Protein AF-A0A2M7VGX8-F1 (afdb_monomer)

Radius of gyration: 11.29 Å; Cα contacts (8 Å, |Δi|>4): 89; chains: 1; bounding box: 25×27×27 Å

Solvent-accessible surface area (backbone atoms only — not comparable to full-atom values): 3754 Å² total; per-residue (Å²): 142,59,71,68,59,60,56,46,62,71,66,45,45,82,72,47,81,54,86,50,38,36,33,36,29,22,84,43,70,67,51,41,58,58,44,63,34,67,72,47,35,53,52,51,24,51,53,46,20,71,73,67,75,39,76,31,47,71,45,76,42,75,56,78,133

pLDDT: mean 90.21, std 9.9, range [43.81, 96.56]

Secondary structure (DSSP, 8-state):
--HHHHHHHTTEEEEEEETTEEEEEES-HHHHHHHHSHHHHHHHHHHHHHHHTS--EEEEEE---

Foldseek 3Di:
DCVPLVVLVVQWAFPDDDLAETEIEHQDPVSQVVCPPPVNQVVVQVVSCVVNVHRHHYHYYYDDD

Mean predicted aligned error: 3.82 Å

Sequence (65 aa):
NNHSVAGVLRGVSLKSWEKDKVIIETRFKFHKEKLEETKARLLIEKVCEEISGGKTSVSIQLKEK

Nearest PDB structures (foldseek):
  8a3v-assembly1_C  TM=7.449E-01  e=6.340E-02  Vibrio cholerae
  2e0g-assembly1_A  TM=7.345E-01  e=2.064E-01  Escherichia coli K-12
  2z51-assembly1_A-2  TM=4.875E-01  e=2.064E-01  unclassified
  2y27-assembly1_A  TM=5.087E-01  e=1.903E+00  Burkholderia cenocepacia J2315
  2y4n-assembly1_A  TM=5.141E-01  e=2.693E+00  Burkholderia cenocepacia J2315

Structure (mmCIF, N/CA/C/O backbone):
data_AF-A0A2M7VGX8-F1
#
_entry.id   AF-A0A2M7VGX8-F1
#
loop_
_atom_site.group_PDB
_atom_site.id
_atom_site.type_symbol
_atom_site.label_atom_id
_atom_site.label_alt_id
_atom_site.label_comp_id
_atom_site.label_asym_id
_atom_site.label_entity_id
_atom_site.label_seq_id
_atom_site.pdbx_PDB_ins_code
_atom_site.Cartn_x
_atom_site.Cartn_y
_atom_site.Cartn_z
_atom_site.occupancy
_atom_site.B_iso_or_equiv
_atom_site.auth_seq_id
_atom_site.auth_comp_id
_atom_site.auth_asym_id
_atom_site.auth_atom_id
_atom_site.pdbx_PDB_model_num
ATOM 1 N N . ASN A 1 1 ? -3.755 11.060 -13.952 1.00 43.81 1 ASN A N 1
ATOM 2 C CA . ASN A 1 1 ? -2.850 10.164 -14.700 1.00 43.81 1 ASN A CA 1
ATOM 3 C C . ASN A 1 1 ? -2.236 9.160 -13.711 1.00 43.81 1 ASN A C 1
ATOM 5 O O . ASN A 1 1 ? -1.139 9.388 -13.230 1.00 43.81 1 ASN A O 1
ATOM 9 N N . ASN A 1 2 ? -2.984 8.115 -13.316 1.00 54.94 2 ASN A N 1
ATOM 10 C CA . ASN A 1 2 ? -2.600 7.150 -12.255 1.00 54.94 2 ASN A CA 1
ATOM 11 C C . ASN A 1 2 ? -2.450 5.704 -12.778 1.00 54.94 2 ASN A C 1
ATOM 13 O O . ASN A 1 2 ? -2.353 4.762 -11.991 1.00 54.94 2 ASN A O 1
ATOM 17 N N . HIS A 1 3 ? -2.437 5.509 -14.102 1.00 60.22 3 HIS A N 1
ATOM 18 C CA . HIS A 1 3 ? -2.410 4.177 -14.721 1.00 60.22 3 HIS A CA 1
ATOM 19 C C . HIS A 1 3 ? -1.189 3.341 -14.300 1.00 60.22 3 HIS A C 1
ATOM 21 O O . HIS A 1 3 ? -1.287 2.120 -14.205 1.00 60.22 3 HIS A O 1
ATOM 27 N N . SER A 1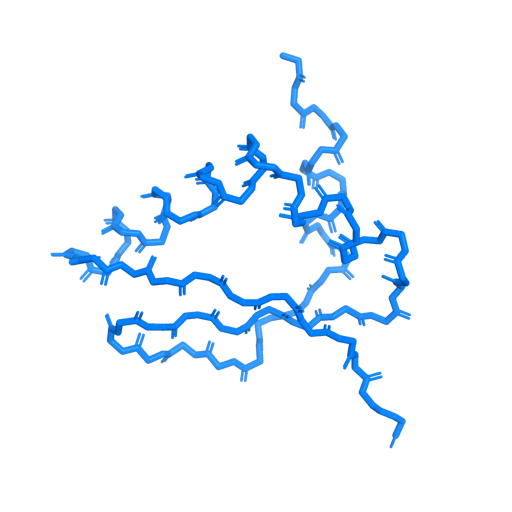 4 ? -0.075 3.994 -13.960 1.00 75.75 4 SER A N 1
ATOM 28 C CA . SER A 1 4 ? 1.143 3.356 -13.459 1.00 75.75 4 SER A CA 1
ATOM 29 C C . SER A 1 4 ? 0.972 2.740 -12.063 1.00 75.75 4 SER A C 1
ATOM 31 O O . SER A 1 4 ? 1.332 1.582 -11.878 1.00 75.75 4 SER A O 1
ATOM 33 N N . VAL A 1 5 ? 0.360 3.439 -11.097 1.00 84.94 5 VAL A N 1
ATOM 34 C CA . VAL A 1 5 ? 0.145 2.908 -9.730 1.00 84.94 5 VAL A CA 1
ATOM 35 C C . VAL A 1 5 ? -0.854 1.751 -9.737 1.00 84.94 5 VAL A C 1
ATOM 37 O O . VAL A 1 5 ? -0.622 0.731 -9.095 1.00 84.94 5 VAL A O 1
ATOM 40 N N . ALA A 1 6 ? -1.926 1.861 -10.526 1.00 86.25 6 ALA A N 1
ATOM 41 C CA . ALA A 1 6 ? -2.892 0.775 -10.687 1.00 86.25 6 ALA A CA 1
ATOM 42 C C . ALA A 1 6 ? -2.258 -0.479 -11.316 1.00 86.25 6 ALA A C 1
ATOM 44 O O . ALA A 1 6 ? -2.646 -1.598 -10.990 1.00 86.25 6 ALA A O 1
ATOM 45 N N . GLY A 1 7 ? -1.296 -0.318 -12.231 1.00 90.44 7 GLY A N 1
ATOM 46 C CA . GLY A 1 7 ? -0.516 -1.434 -12.773 1.00 90.44 7 GLY A CA 1
ATOM 47 C C . GLY A 1 7 ? 0.303 -2.134 -11.688 1.00 90.44 7 GLY A C 1
ATOM 48 O O . GLY A 1 7 ? 0.224 -3.350 -11.549 1.00 90.44 7 GLY A O 1
ATOM 49 N N . VAL A 1 8 ? 1.007 -1.354 -10.865 1.00 92.31 8 VAL A N 1
ATOM 50 C CA . VAL A 1 8 ? 1.825 -1.870 -9.758 1.00 92.31 8 VAL A CA 1
ATOM 51 C C . VAL A 1 8 ? 0.981 -2.581 -8.694 1.00 92.31 8 VAL A C 1
ATOM 53 O O . VAL A 1 8 ? 1.339 -3.678 -8.274 1.00 92.31 8 VAL A O 1
ATOM 56 N N . LEU A 1 9 ? -0.165 -2.014 -8.303 1.00 91.44 9 LEU A N 1
ATOM 57 C CA . LEU A 1 9 ? -1.071 -2.600 -7.304 1.00 91.44 9 LEU A CA 1
ATOM 58 C C . LEU A 1 9 ? -1.645 -3.967 -7.713 1.00 91.44 9 LEU A C 1
ATOM 60 O O . LEU A 1 9 ? -2.038 -4.744 -6.851 1.00 91.44 9 LEU A O 1
ATOM 64 N N . ARG A 1 10 ? -1.679 -4.304 -9.008 1.00 90.81 10 ARG A N 1
ATOM 65 C CA . ARG A 1 10 ? -2.087 -5.650 -9.456 1.00 90.81 10 ARG A CA 1
ATOM 66 C C . ARG A 1 10 ? -1.021 -6.714 -9.190 1.00 90.81 10 ARG A C 1
ATOM 68 O O . ARG A 1 10 ? -1.339 -7.896 -9.171 1.00 90.81 10 ARG A O 1
ATOM 75 N N . GLY A 1 11 ? 0.236 -6.304 -9.021 1.00 91.56 11 GLY A N 1
ATOM 76 C CA . GLY A 1 11 ? 1.386 -7.187 -8.820 1.00 91.56 11 GLY A CA 1
ATOM 77 C C . GLY A 1 11 ? 1.800 -7.363 -7.359 1.00 91.56 11 GLY A C 1
ATOM 78 O O . GLY A 1 11 ? 2.899 -7.861 -7.106 1.00 91.56 11 GLY A O 1
ATOM 79 N N . VAL A 1 12 ? 0.976 -6.919 -6.409 1.00 94.62 12 VAL A N 1
ATOM 80 C CA . VAL A 1 12 ? 1.234 -7.035 -4.967 1.00 94.62 12 VAL A CA 1
ATOM 81 C C . VAL A 1 12 ? 0.188 -7.919 -4.293 1.00 94.62 12 VAL A C 1
ATOM 83 O O . VAL A 1 12 ? -0.824 -8.279 -4.890 1.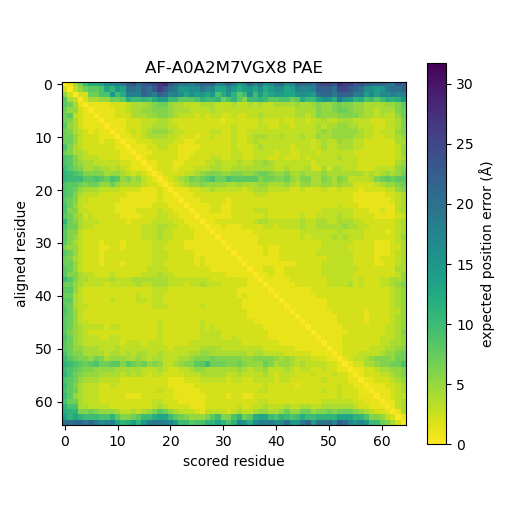00 94.62 12 VAL A O 1
ATOM 86 N N . SER A 1 13 ? 0.438 -8.307 -3.049 1.00 95.25 13 SER A N 1
ATOM 87 C CA . SER A 1 13 ? -0.484 -9.111 -2.249 1.00 95.25 13 SER A CA 1
ATOM 88 C C . SER A 1 13 ? -0.675 -8.483 -0.877 1.00 95.25 13 SER A C 1
ATOM 90 O O . SER A 1 13 ? 0.234 -7.858 -0.336 1.00 95.25 13 SER A O 1
ATOM 92 N N . LEU A 1 14 ?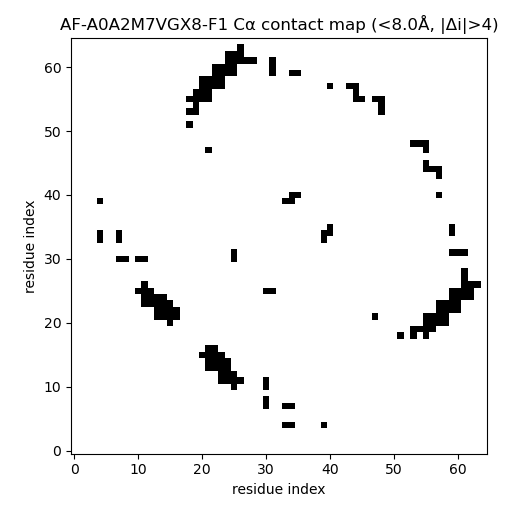 -1.865 -8.639 -0.305 1.00 94.38 14 LEU A N 1
ATOM 93 C CA . LEU A 1 14 ? -2.111 -8.264 1.081 1.00 94.38 14 LEU A CA 1
ATOM 94 C C . LEU A 1 14 ? -1.475 -9.324 1.989 1.00 94.38 14 LEU A C 1
ATOM 96 O O . LEU A 1 14 ? -1.835 -10.495 1.902 1.00 94.38 14 LEU A O 1
ATOM 100 N N . LYS A 1 15 ? -0.532 -8.915 2.840 1.00 95.19 15 LYS A N 1
ATOM 101 C CA . LYS A 1 15 ? 0.120 -9.792 3.823 1.00 95.19 15 LYS A CA 1
ATOM 102 C C . LYS A 1 15 ? -0.628 -9.804 5.153 1.00 95.19 15 LYS A C 1
ATOM 104 O O . LYS A 1 15 ? -0.818 -10.865 5.732 1.00 95.19 15 LYS A O 1
ATOM 109 N N . SER A 1 16 ? -1.030 -8.631 5.640 1.00 94.62 16 SER A N 1
ATOM 110 C CA . SER A 1 16 ? -1.821 -8.484 6.866 1.00 94.62 16 SER A CA 1
ATOM 111 C C . SER A 1 16 ? -2.685 -7.230 6.792 1.00 94.62 16 SER A C 1
ATOM 113 O O . SER A 1 16 ? -2.264 -6.220 6.220 1.00 94.62 16 SER A O 1
ATOM 115 N N . TRP A 1 17 ? -3.872 -7.297 7.387 1.00 93.44 17 TRP A N 1
ATOM 116 C CA . TRP A 1 17 ? -4.731 -6.146 7.634 1.00 93.44 17 TRP A CA 1
ATOM 117 C C . TRP A 1 17 ? -5.165 -6.175 9.095 1.00 93.44 17 TRP A C 1
ATOM 119 O O . TRP A 1 17 ? -5.989 -6.993 9.498 1.00 93.44 17 TRP A O 1
ATOM 129 N N . GLU A 1 18 ? -4.617 -5.248 9.869 1.00 89.06 18 GLU A N 1
ATOM 130 C CA . GLU A 1 18 ? -5.009 -4.965 11.245 1.00 89.06 18 GLU A CA 1
ATOM 131 C C . GLU A 1 18 ? -5.678 -3.587 11.316 1.00 89.06 18 GLU A C 1
ATOM 133 O O . GLU A 1 18 ? -5.652 -2.811 10.359 1.00 89.06 18 GLU A O 1
ATOM 138 N N . LYS A 1 19 ? -6.324 -3.285 12.444 1.00 81.38 19 LYS A N 1
ATOM 139 C CA . LYS A 1 19 ? -7.233 -2.136 12.581 1.00 81.38 19 LYS A CA 1
ATOM 140 C C . LYS A 1 19 ? -6.595 -0.785 12.214 1.00 81.38 19 LYS A C 1
ATOM 142 O O . LYS A 1 19 ? -7.292 0.094 11.725 1.00 81.38 19 LYS A O 1
ATOM 147 N N . ASP A 1 20 ? -5.298 -0.631 12.446 1.00 90.81 20 ASP A N 1
ATOM 148 C CA . ASP A 1 20 ? -4.514 0.595 12.265 1.00 90.81 20 ASP A CA 1
ATOM 149 C C . AS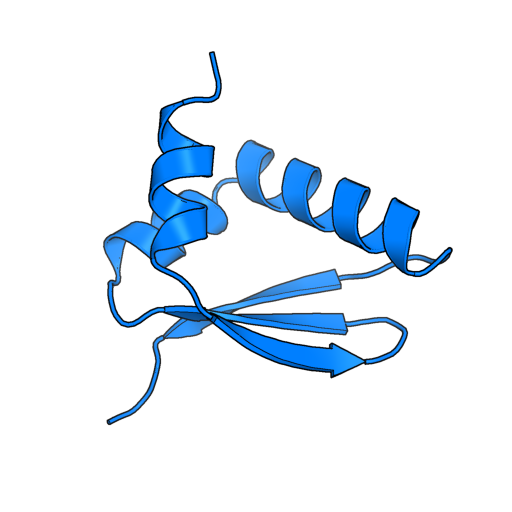P A 1 20 ? -3.339 0.428 11.281 1.00 90.81 20 ASP A C 1
ATOM 151 O O . ASP A 1 20 ? -2.581 1.375 11.026 1.00 90.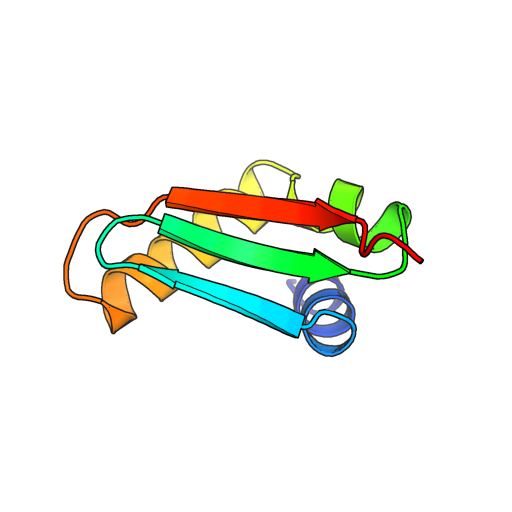81 20 ASP A O 1
ATOM 155 N N . LYS A 1 21 ? -3.167 -0.771 10.710 1.00 94.19 21 LYS A N 1
ATOM 156 C CA . LYS A 1 21 ? -2.003 -1.101 9.889 1.00 94.19 21 LYS A CA 1
ATOM 157 C C . LYS A 1 21 ? -2.313 -2.115 8.797 1.00 94.19 21 LYS A C 1
ATOM 159 O O . LYS A 1 21 ? -2.765 -3.227 9.053 1.00 94.19 21 LYS A O 1
ATOM 164 N N . VAL A 1 22 ? -1.944 -1.759 7.573 1.00 95.69 22 VAL A N 1
ATOM 165 C CA . VAL A 1 22 ? -2.004 -2.624 6.395 1.00 95.69 22 VAL A CA 1
ATOM 166 C C . VAL A 1 22 ? -0.587 -2.931 5.928 1.00 95.69 22 VAL A C 1
ATOM 168 O O . VAL A 1 22 ? 0.233 -2.032 5.725 1.00 95.69 22 VAL A O 1
ATOM 171 N N . ILE A 1 23 ? -0.291 -4.217 5.746 1.00 96.00 23 ILE A N 1
ATOM 172 C CA . ILE A 1 23 ? 0.978 -4.688 5.195 1.00 96.00 23 ILE A CA 1
ATOM 173 C C . ILE A 1 23 ? 0.717 -5.267 3.813 1.00 96.00 23 ILE A C 1
ATOM 175 O O . ILE A 1 23 ? 0.037 -6.283 3.665 1.00 96.00 23 ILE A O 1
ATOM 179 N N . ILE A 1 24 ? 1.300 -4.631 2.806 1.00 96.00 24 ILE A N 1
ATOM 180 C CA . ILE A 1 24 ? 1.292 -5.093 1.422 1.00 96.00 24 ILE A CA 1
ATOM 181 C C . ILE A 1 24 ? 2.661 -5.699 1.136 1.00 96.00 24 ILE A C 1
ATOM 183 O O . ILE A 1 24 ? 3.690 -5.092 1.424 1.00 96.00 24 ILE A O 1
ATOM 187 N N . GLU A 1 25 ? 2.688 -6.889 0.554 1.00 96.56 25 GLU A N 1
ATOM 188 C CA . GLU A 1 25 ? 3.914 -7.546 0.123 1.00 96.56 25 GLU A CA 1
ATOM 189 C C . GLU A 1 25 ? 4.047 -7.568 -1.399 1.00 96.56 25 GLU A C 1
ATOM 191 O O . GLU A 1 25 ? 3.072 -7.677 -2.144 1.00 96.56 25 GLU A O 1
ATOM 196 N N . THR A 1 26 ? 5.283 -7.489 -1.880 1.00 95.69 26 THR A N 1
ATOM 197 C CA . THR A 1 26 ? 5.597 -7.601 -3.304 1.00 95.69 26 THR A CA 1
ATOM 198 C C . THR A 1 26 ? 6.892 -8.362 -3.527 1.00 95.69 26 THR A C 1
ATOM 200 O O . THR A 1 26 ? 7.825 -8.285 -2.733 1.00 95.69 26 THR A O 1
ATOM 203 N N . ARG A 1 27 ? 6.977 -9.094 -4.640 1.00 94.81 27 ARG A N 1
ATOM 204 C CA . ARG A 1 27 ? 8.204 -9.797 -5.049 1.00 94.81 27 ARG A CA 1
ATOM 205 C C . ARG A 1 27 ? 9.209 -8.889 -5.763 1.00 94.81 27 ARG A C 1
ATOM 207 O O . ARG A 1 27 ? 10.338 -9.304 -5.999 1.00 94.81 27 ARG A O 1
ATOM 214 N N . PHE A 1 28 ? 8.813 -7.670 -6.129 1.00 94.25 28 PHE A N 1
ATOM 215 C CA . PHE A 1 28 ? 9.617 -6.793 -6.977 1.00 94.25 28 PHE A CA 1
ATOM 216 C C . PHE A 1 28 ? 10.014 -5.517 -6.238 1.00 94.25 28 PHE A C 1
ATOM 218 O O . PHE A 1 28 ? 9.157 -4.759 -5.783 1.00 94.25 28 PHE A O 1
ATOM 225 N N . LYS A 1 29 ? 11.319 -5.226 -6.203 1.00 93.69 29 LYS A N 1
ATOM 226 C CA . LYS A 1 29 ? 11.862 -4.002 -5.591 1.00 93.69 29 LYS A CA 1
ATOM 227 C C . LYS A 1 29 ? 11.264 -2.729 -6.189 1.00 93.69 29 LYS A C 1
ATOM 229 O O . LYS A 1 29 ? 10.858 -1.844 -5.446 1.00 93.69 29 LYS A O 1
ATOM 234 N N . PHE A 1 30 ? 11.111 -2.701 -7.511 1.00 92.94 30 PHE A N 1
ATOM 235 C CA . PHE A 1 30 ? 10.494 -1.585 -8.225 1.00 92.94 30 PHE A CA 1
ATOM 236 C C . PHE A 1 30 ? 9.058 -1.300 -7.757 1.00 92.94 30 PHE A C 1
ATOM 238 O O . PHE A 1 30 ? 8.687 -0.145 -7.576 1.00 92.94 30 PHE A O 1
ATOM 245 N N . HIS A 1 31 ? 8.249 -2.337 -7.507 1.00 94.31 31 HIS A N 1
ATOM 246 C CA . HIS A 1 31 ? 6.894 -2.145 -6.986 1.00 94.31 31 HIS A CA 1
ATOM 247 C C . HIS A 1 31 ? 6.910 -1.533 -5.586 1.00 94.31 31 HIS A C 1
ATOM 249 O O . HIS A 1 31 ? 6.104 -0.650 -5.310 1.00 94.31 31 HIS A O 1
ATOM 255 N N . LYS A 1 32 ? 7.838 -1.967 -4.724 1.00 94.50 32 LYS A N 1
ATOM 256 C CA . LYS A 1 32 ? 8.001 -1.383 -3.391 1.00 94.50 32 LYS A CA 1
ATOM 257 C C . LYS A 1 32 ? 8.342 0.104 -3.488 1.00 94.50 32 LYS A C 1
ATOM 259 O O . LYS A 1 32 ? 7.592 0.919 -2.966 1.00 94.50 32 LYS A O 1
ATOM 264 N N . GLU A 1 33 ? 9.394 0.446 -4.227 1.00 94.56 33 GLU A N 1
ATOM 265 C CA . GLU A 1 33 ? 9.837 1.835 -4.409 1.00 94.56 33 GLU A CA 1
ATOM 266 C C . GLU A 1 33 ? 8.708 2.711 -4.973 1.00 94.56 33 GLU A C 1
ATOM 268 O O . GLU A 1 33 ? 8.462 3.808 -4.478 1.00 94.56 33 GLU A O 1
ATOM 273 N N . LYS A 1 34 ? 7.952 2.194 -5.952 1.00 93.69 34 LYS A N 1
ATOM 274 C CA . LYS A 1 34 ? 6.852 2.930 -6.580 1.00 93.69 34 LYS A CA 1
ATOM 275 C C . LYS A 1 34 ? 5.666 3.174 -5.644 1.00 93.69 34 LYS A C 1
ATOM 277 O O . LYS A 1 34 ? 5.040 4.228 -5.726 1.00 93.69 34 LYS A O 1
ATOM 282 N N . LEU A 1 35 ? 5.336 2.212 -4.782 1.00 93.56 35 LEU A N 1
ATOM 283 C CA . LEU A 1 35 ? 4.246 2.342 -3.807 1.00 93.56 35 LEU A CA 1
ATOM 284 C C . LEU A 1 35 ? 4.659 3.145 -2.565 1.00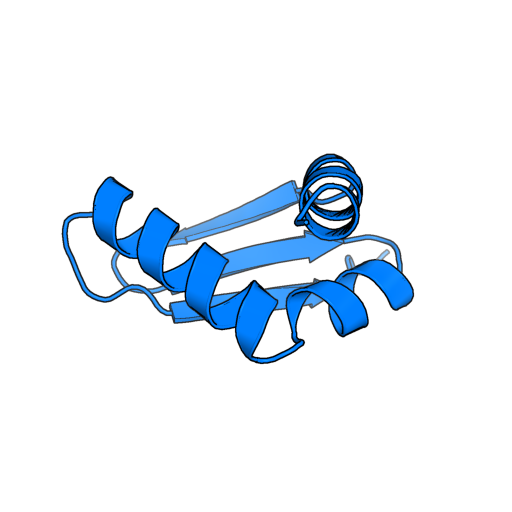 93.56 35 LEU A C 1
ATOM 286 O O . LEU A 1 35 ? 3.796 3.722 -1.911 1.00 93.56 35 LEU A O 1
ATOM 290 N N . GLU A 1 36 ? 5.957 3.214 -2.259 1.00 94.81 36 GLU A N 1
ATOM 291 C CA . GLU A 1 36 ? 6.508 4.041 -1.177 1.00 94.81 36 GLU A CA 1
ATOM 292 C C . GLU A 1 36 ? 6.641 5.526 -1.551 1.00 94.81 36 GLU A C 1
ATOM 294 O O . GLU A 1 36 ? 6.796 6.364 -0.660 1.00 94.81 36 GLU A O 1
ATOM 299 N N . GLU A 1 37 ? 6.526 5.887 -2.836 1.00 94.88 37 GLU A N 1
ATOM 300 C CA . GLU A 1 37 ? 6.434 7.288 -3.257 1.00 94.88 37 GLU A CA 1
ATOM 301 C C . GLU A 1 37 ? 5.300 8.000 -2.505 1.00 94.88 37 GLU A C 1
ATOM 303 O O . GLU A 1 37 ? 4.164 7.525 -2.483 1.00 94.88 37 GLU A O 1
ATOM 308 N N . THR A 1 38 ? 5.574 9.185 -1.949 1.00 93.00 38 THR A N 1
ATOM 309 C CA . THR A 1 38 ? 4.648 9.914 -1.062 1.00 93.00 38 THR A CA 1
ATOM 310 C C . THR A 1 38 ? 3.226 10.008 -1.616 1.00 93.00 38 THR A C 1
ATOM 312 O O . THR A 1 38 ? 2.266 9.749 -0.898 1.00 93.00 38 THR A O 1
ATOM 315 N N . LYS A 1 39 ? 3.066 10.326 -2.908 1.00 91.25 39 LYS A N 1
ATOM 316 C CA . LYS A 1 39 ? 1.740 10.431 -3.540 1.00 91.25 39 LYS A CA 1
ATOM 317 C C . LYS A 1 39 ? 1.012 9.087 -3.619 1.00 91.25 39 LYS A C 1
ATOM 319 O O . LYS A 1 39 ? -0.195 9.052 -3.405 1.00 91.25 39 LYS A O 1
ATOM 324 N N . ALA A 1 40 ? 1.722 8.008 -3.951 1.00 92.12 40 ALA A N 1
ATOM 325 C CA . ALA A 1 40 ? 1.141 6.673 -4.040 1.00 92.12 40 ALA A CA 1
ATOM 326 C C . ALA A 1 40 ? 0.772 6.161 -2.647 1.00 92.12 40 ALA A C 1
ATOM 328 O O . ALA A 1 40 ? -0.358 5.735 -2.436 1.00 92.12 40 ALA A O 1
ATOM 329 N N . ARG A 1 41 ? 1.684 6.301 -1.682 1.00 93.00 41 ARG A N 1
ATOM 330 C CA . ARG A 1 41 ? 1.457 5.905 -0.295 1.00 93.00 41 ARG A CA 1
ATOM 331 C C . ARG A 1 41 ? 0.250 6.609 0.321 1.00 93.00 41 ARG A C 1
ATOM 333 O O . ARG A 1 41 ? -0.628 5.927 0.831 1.00 93.00 41 ARG A O 1
ATOM 340 N N . LEU A 1 42 ? 0.168 7.937 0.210 1.00 93.69 42 LEU A N 1
ATOM 341 C CA . LEU A 1 42 ? -0.959 8.710 0.748 1.00 93.69 42 LEU A CA 1
ATOM 342 C C . LEU A 1 42 ? -2.294 8.332 0.094 1.00 93.69 42 LEU A C 1
ATOM 344 O O . LEU A 1 42 ? -3.325 8.319 0.760 1.00 93.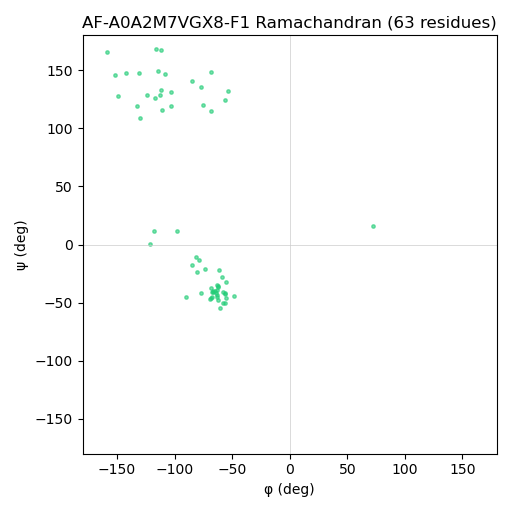69 42 LEU A O 1
ATOM 348 N N . LEU A 1 43 ? -2.289 8.016 -1.206 1.00 92.81 43 LEU A N 1
ATOM 349 C CA . LEU A 1 43 ? -3.484 7.534 -1.900 1.00 92.81 43 LEU A CA 1
ATOM 350 C C . LEU A 1 43 ? -3.946 6.189 -1.322 1.00 92.81 43 LEU A C 1
A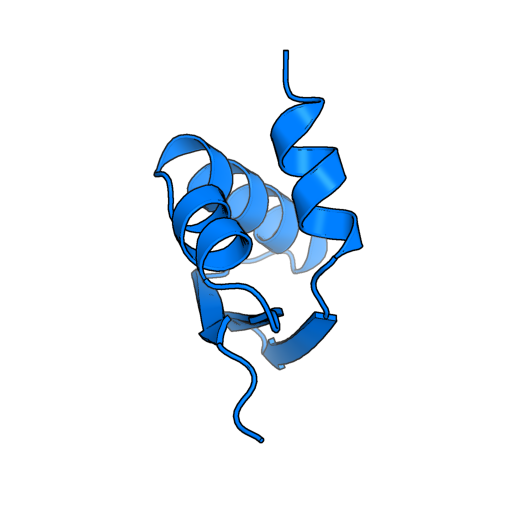TOM 352 O O . LEU A 1 43 ? -5.135 6.007 -1.084 1.00 92.81 43 LEU A O 1
ATOM 356 N N . ILE A 1 44 ? -3.014 5.258 -1.107 1.00 93.00 44 ILE A N 1
ATOM 357 C CA . ILE A 1 44 ? -3.323 3.927 -0.575 1.00 93.00 44 ILE A CA 1
ATOM 358 C C . ILE A 1 44 ? -3.791 4.036 0.878 1.00 93.00 44 ILE A C 1
ATOM 360 O O . ILE A 1 44 ? -4.811 3.447 1.213 1.00 93.00 44 ILE A O 1
ATOM 364 N N . GLU A 1 45 ? -3.105 4.825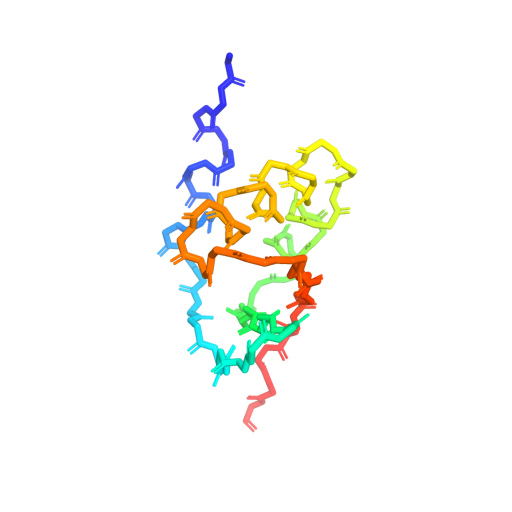 1.713 1.00 94.06 45 GLU A N 1
ATOM 365 C CA . GLU A 1 45 ? -3.504 5.091 3.103 1.00 94.06 45 GLU A CA 1
ATOM 366 C C . GLU A 1 45 ? -4.924 5.656 3.155 1.00 94.06 45 GLU A C 1
ATOM 368 O O . GLU A 1 45 ? -5.773 5.070 3.815 1.00 94.06 45 GLU A O 1
ATOM 373 N N . LYS A 1 46 ? -5.229 6.693 2.364 1.00 94.44 46 LYS A N 1
ATOM 374 C CA . LYS A 1 46 ? -6.579 7.268 2.291 1.00 94.44 46 LYS A CA 1
ATOM 375 C C . LYS A 1 46 ? -7.647 6.225 1.941 1.00 94.44 46 LYS A C 1
ATOM 377 O O . LYS A 1 46 ? -8.694 6.186 2.575 1.00 94.44 46 LYS A O 1
ATOM 382 N N . VAL A 1 47 ? -7.394 5.374 0.947 1.00 93.06 47 VAL A N 1
ATOM 383 C CA . VAL A 1 47 ? -8.346 4.317 0.562 1.00 93.06 47 VAL A CA 1
ATOM 384 C C . VAL A 1 47 ? -8.488 3.272 1.673 1.00 93.06 47 VAL A C 1
ATOM 386 O O . VAL A 1 47 ? -9.594 2.822 1.957 1.00 93.06 47 VAL A O 1
ATOM 389 N N . CYS A 1 48 ? -7.396 2.895 2.340 1.00 93.12 48 CYS A N 1
ATOM 390 C CA . CYS A 1 48 ? -7.450 1.994 3.489 1.00 93.12 48 CYS A CA 1
ATOM 391 C C . CYS A 1 48 ? -8.244 2.599 4.657 1.00 93.12 48 CYS A C 1
ATOM 393 O O . CYS A 1 48 ? -9.011 1.872 5.281 1.00 93.12 48 CYS A O 1
ATOM 395 N N . GLU A 1 49 ? -8.106 3.902 4.915 1.00 94.38 49 GLU A N 1
ATOM 396 C CA . GLU A 1 49 ? -8.881 4.637 5.923 1.00 94.38 49 GLU A CA 1
ATOM 397 C C . GLU A 1 49 ? -10.376 4.678 5.589 1.00 94.38 49 GLU A C 1
ATOM 399 O O . GLU A 1 49 ? -11.211 4.471 6.468 1.00 94.38 49 GLU A O 1
ATOM 404 N N . GLU A 1 50 ? -10.723 4.897 4.317 1.00 94.06 50 GLU A N 1
ATOM 405 C CA . GLU A 1 50 ? -12.109 4.856 3.836 1.00 94.06 50 GLU A CA 1
ATOM 406 C C . GLU A 1 50 ? -12.738 3.464 4.019 1.00 94.06 50 GLU A C 1
ATOM 408 O O . GLU A 1 50 ? -13.916 3.364 4.358 1.00 94.06 50 GLU A O 1
ATOM 413 N N . ILE A 1 51 ? -11.957 2.391 3.841 1.00 91.44 51 ILE A N 1
ATOM 414 C CA . ILE A 1 51 ? -12.428 1.007 4.016 1.00 91.44 51 ILE A CA 1
ATOM 415 C C . ILE A 1 51 ? -12.525 0.619 5.498 1.00 91.44 51 ILE A C 1
ATOM 417 O O . ILE A 1 51 ? -13.476 -0.054 5.895 1.00 91.44 51 ILE A O 1
ATOM 421 N N . SER A 1 52 ? -11.544 1.001 6.320 1.00 89.56 52 SER A N 1
ATOM 422 C CA . SER A 1 52 ? -11.473 0.600 7.732 1.00 89.56 52 SER A CA 1
ATOM 423 C C . SER A 1 52 ? -12.291 1.497 8.667 1.00 89.56 52 SER A C 1
ATOM 425 O O . SER A 1 52 ? -12.574 1.102 9.800 1.00 89.56 52 SER A O 1
ATOM 427 N N . GLY A 1 53 ? -12.667 2.700 8.221 1.00 90.19 53 GLY A N 1
ATOM 428 C CA . GLY A 1 53 ? -13.365 3.697 9.033 1.00 90.19 53 GLY A CA 1
ATOM 429 C C . GLY A 1 53 ? -12.478 4.365 10.091 1.00 90.19 53 GLY A C 1
ATOM 430 O O . GLY A 1 53 ? -12.996 4.966 11.033 1.00 90.19 53 GLY A O 1
ATOM 431 N N . GLY A 1 54 ? -11.151 4.255 9.975 1.00 89.81 54 GLY A N 1
ATOM 432 C CA . GLY A 1 54 ? -10.199 4.814 10.934 1.00 89.81 54 GLY A CA 1
ATOM 433 C C . GLY A 1 54 ? -8.805 5.017 10.345 1.00 89.81 54 GLY A C 1
ATOM 434 O O . GLY A 1 54 ? -8.480 4.494 9.282 1.00 89.81 54 GLY A O 1
ATOM 435 N N . LYS A 1 55 ? -7.957 5.781 11.050 1.00 91.31 55 LYS A N 1
ATOM 436 C CA . LYS A 1 55 ? -6.575 6.029 10.611 1.00 91.31 55 LYS A CA 1
ATOM 437 C C . LYS A 1 55 ? -5.830 4.716 10.412 1.00 91.31 55 LYS A C 1
ATOM 439 O O . LYS A 1 55 ? -5.733 3.918 11.340 1.00 91.31 55 LYS A O 1
ATOM 444 N N . THR A 1 56 ? -5.289 4.528 9.215 1.00 93.00 56 THR A N 1
ATOM 445 C CA . THR A 1 56 ? -4.648 3.280 8.808 1.00 93.00 56 THR A CA 1
ATOM 446 C C . THR A 1 56 ? -3.312 3.583 8.153 1.00 93.00 56 THR A C 1
ATOM 448 O O . THR A 1 56 ? -3.240 4.249 7.125 1.00 93.00 56 THR A O 1
ATOM 451 N N . SER A 1 57 ? -2.239 3.072 8.748 1.00 93.75 57 SER A N 1
ATOM 452 C CA . SER A 1 57 ? -0.890 3.176 8.197 1.00 93.75 57 SER A CA 1
ATOM 453 C C . SER A 1 57 ? -0.628 2.063 7.182 1.00 93.75 57 SER A C 1
ATOM 455 O O . SER A 1 57 ? -1.027 0.917 7.390 1.00 93.75 57 SER A O 1
ATOM 457 N N . VAL A 1 58 ? 0.070 2.370 6.087 1.00 95.44 58 VAL A N 1
ATOM 458 C CA . VAL A 1 58 ? 0.417 1.371 5.063 1.00 95.44 58 VAL A CA 1
ATOM 459 C C . VAL A 1 58 ? 1.922 1.116 5.065 1.00 95.44 58 VAL A C 1
ATOM 461 O O . VAL A 1 58 ? 2.733 2.043 5.062 1.00 95.44 58 VAL A O 1
ATOM 464 N N . SER A 1 59 ? 2.306 -0.160 5.050 1.00 95.25 59 SER A N 1
ATOM 465 C CA . SER A 1 59 ? 3.696 -0.609 4.957 1.00 95.25 59 SER A CA 1
ATOM 466 C C . SER A 1 59 ? 3.875 -1.547 3.767 1.00 95.25 59 SER A C 1
ATOM 468 O O . SER A 1 59 ? 3.140 -2.525 3.631 1.00 95.25 59 SER A O 1
ATOM 470 N N . ILE A 1 60 ? 4.862 -1.259 2.913 1.00 95.94 60 ILE A N 1
ATOM 471 C CA . ILE A 1 60 ? 5.187 -2.082 1.745 1.00 95.94 60 ILE A CA 1
ATOM 472 C C . ILE A 1 60 ? 6.444 -2.907 2.036 1.00 95.94 60 ILE A C 1
ATOM 474 O O . ILE A 1 60 ? 7.524 -2.370 2.292 1.00 95.94 60 ILE A O 1
ATOM 478 N N . GLN A 1 61 ? 6.319 -4.230 1.996 1.00 96.06 61 GLN A N 1
ATOM 479 C CA . GLN A 1 61 ? 7.400 -5.168 2.291 1.00 96.06 61 GLN A CA 1
ATOM 480 C C . GLN A 1 61 ? 7.795 -5.968 1.051 1.00 96.06 61 GLN A C 1
ATOM 482 O O . GLN A 1 61 ? 6.973 -6.260 0.182 1.00 96.06 61 GLN A O 1
ATOM 487 N N . LEU A 1 62 ? 9.071 -6.344 0.975 1.00 95.69 62 LEU A N 1
ATOM 488 C CA . LEU A 1 62 ? 9.490 -7.358 0.017 1.00 95.69 62 LEU A CA 1
ATOM 489 C C . LEU A 1 62 ? 9.091 -8.725 0.557 1.00 95.69 62 LEU A C 1
ATOM 491 O O . LEU A 1 62 ? 9.279 -9.004 1.739 1.00 95.69 62 LEU A O 1
ATOM 495 N N . LYS A 1 63 ? 8.528 -9.560 -0.313 1.00 92.19 63 LYS A N 1
ATOM 496 C CA . LYS A 1 63 ? 8.221 -10.944 0.019 1.00 92.19 63 LYS A CA 1
ATOM 497 C C . LYS A 1 63 ? 9.536 -11.701 0.180 1.00 92.19 63 LYS A C 1
ATOM 499 O O . LYS A 1 63 ? 10.300 -11.815 -0.779 1.00 92.19 63 LYS A O 1
ATOM 504 N N . GLU A 1 64 ? 9.800 -12.169 1.392 1.00 79.94 64 GLU A N 1
ATOM 505 C CA . GLU A 1 64 ? 10.924 -13.061 1.673 1.00 79.94 64 GLU A CA 1
ATOM 506 C C . GLU A 1 64 ? 10.666 -14.429 1.017 1.00 79.94 64 GLU A C 1
ATOM 508 O O . GLU A 1 64 ? 9.510 -14.805 0.792 1.00 79.94 64 GLU A O 1
ATOM 513 N N . LYS A 1 65 ? 11.746 -15.097 0.597 1.00 61.06 65 LYS A N 1
ATOM 514 C CA . LYS A 1 65 ? 11.688 -16.389 -0.101 1.00 61.06 65 LYS A CA 1
ATOM 515 C C . LYS A 1 65 ? 11.243 -17.511 0.823 1.00 61.06 65 LYS A C 1
ATOM 517 O O . LYS A 1 65 ? 11.704 -17.514 1.981 1.00 61.06 65 LYS A O 1
#